Protein AF-A0A319DXG1-F1 (afdb_monomer_lite)

Organism: Aspergillus sclerotiicarbonarius (strain CBS 121057 / IBT 28362) (NCBI:txid1448318)

Foldseek 3Di:
DLVVLLVVLVPADQFGKDKDQDDLADPPDPPDPDGQFFQCLDQVNLQVLLSNCVQFVAKWKFWQDDDPPDPTSGTGMMMMGTRDPPDHDDDDDDDPVQCVPPPVCVVRVDGDGIDDSVSSVDAPDVRDSHDDPVNSVVCVVVNVVRVVVVVVVVVVVDDPVVVPPCVVVVVVVVVVVVVVD

Sequence (181 aa):
TFEFLENLGSLLKDDGVIAILPSTLPPHHQLTHQNYAGDISLYPAALTVRTIQHVFPTCRIFREASDSDLTTDFTNMVIFCKKSAATPLTFRAPVTSDFMGSKFRQTYLVPKQEIDITRFEAIEKGGRRFLLSKETHLLHKYQDRAALEHWNIMRHVLPDLIRTAPICLFICLKHYDSRAR

pLDDT: mean 74.35, std 18.24, range [30.25, 92.75]

InterPro domains:
  IPR029063 S-adenosyl-L-methionine-dependent methyltransferase superfamily [G3DSA:3.40.50.150] (1-108)

Secondary structure (DSSP, 8-state):
-HHHHHHHHHHS-TT-EEEE----S-TT-TT------EETTSHHHHHHHHHHHHH-SEEEEEES---TT-SS-EE-EEEEEES-SSS---PPPP-TTTTTT-HHHHHHSS--EEEPGGGG----TT--SS--GGGGGGGHHHHHHHHHHHHHHHHHHS-HHHHTSHHHHHHHHHHHHTT--

Radius of gyration: 18.76 Å; chains: 1; bounding box: 38×55×48 Å

Structure (mmCIF, N/CA/C/O backbone):
data_AF-A0A319DXG1-F1
#
_entry.id   AF-A0A319DXG1-F1
#
loop_
_atom_site.group_PDB
_atom_site.id
_atom_site.type_symbol
_atom_site.label_atom_id
_atom_site.label_alt_id
_atom_site.label_comp_id
_atom_site.label_asym_id
_atom_site.label_entity_id
_atom_site.label_seq_id
_atom_site.pdbx_PDB_ins_code
_atom_site.Cartn_x
_atom_site.Cartn_y
_atom_site.Cartn_z
_atom_site.occupancy
_atom_site.B_iso_or_equiv
_atom_site.auth_seq_id
_atom_site.auth_comp_id
_atom_site.auth_asym_id
_atom_site.auth_atom_id
_atom_site.pdbx_PDB_model_num
ATOM 1 N N . THR A 1 1 ? -10.814 2.788 2.447 1.00 86.12 1 THR A N 1
ATOM 2 C CA . THR A 1 1 ? -11.322 2.597 3.823 1.00 86.12 1 THR A CA 1
ATOM 3 C C . THR A 1 1 ? -11.671 1.134 4.003 1.00 86.12 1 THR A C 1
ATOM 5 O O . THR A 1 1 ? -11.646 0.405 3.014 1.00 86.12 1 THR A O 1
ATOM 8 N N . PHE A 1 2 ? -11.964 0.697 5.224 1.00 88.81 2 PHE A N 1
ATOM 9 C CA . PHE A 1 2 ? -12.361 -0.680 5.511 1.00 88.81 2 PHE A CA 1
ATOM 10 C C . PHE A 1 2 ? -13.581 -1.103 4.684 1.00 88.81 2 PHE A C 1
ATOM 12 O O . PHE A 1 2 ? -13.514 -2.099 3.978 1.00 88.81 2 PHE A O 1
ATOM 19 N N . GLU A 1 3 ? -14.631 -0.283 4.664 1.00 91.50 3 GLU A N 1
ATOM 20 C CA . GLU A 1 3 ? -15.892 -0.569 3.969 1.00 91.50 3 GLU A CA 1
ATOM 21 C C . GLU A 1 3 ? -15.684 -0.710 2.453 1.00 91.50 3 GLU A C 1
ATOM 23 O O . GLU A 1 3 ? -16.255 -1.580 1.801 1.00 91.50 3 GLU A O 1
ATOM 28 N N . PHE A 1 4 ? -14.814 0.126 1.877 1.00 90.31 4 PHE A N 1
ATOM 29 C CA . PHE A 1 4 ? -14.427 -0.000 0.472 1.00 90.31 4 PHE A CA 1
ATOM 30 C C . PHE A 1 4 ? -13.702 -1.324 0.199 1.00 90.31 4 PHE A C 1
ATOM 32 O O . PHE A 1 4 ? -13.991 -1.988 -0.792 1.00 90.31 4 PHE A O 1
ATOM 39 N N . LEU A 1 5 ? -12.755 -1.701 1.062 1.00 91.12 5 LEU A N 1
ATOM 40 C CA . LEU A 1 5 ? -11.962 -2.916 0.881 1.00 91.12 5 LEU A CA 1
ATOM 41 C C . LEU A 1 5 ? -12.810 -4.171 1.082 1.00 91.12 5 LEU A C 1
ATOM 43 O O . LEU A 1 5 ? -12.656 -5.118 0.320 1.00 91.12 5 LEU A O 1
ATOM 47 N N . GLU A 1 6 ? -13.732 -4.160 2.041 1.00 92.75 6 GLU A N 1
ATOM 48 C CA . GLU A 1 6 ? -14.701 -5.232 2.271 1.00 92.75 6 GLU A CA 1
ATOM 49 C C . GLU A 1 6 ? -15.601 -5.443 1.044 1.00 92.75 6 GLU A C 1
ATOM 51 O O . GLU A 1 6 ? -15.721 -6.564 0.545 1.00 92.75 6 GLU A O 1
ATOM 56 N N . ASN A 1 7 ? -16.139 -4.357 0.476 1.00 91.81 7 ASN A N 1
ATOM 57 C CA . ASN A 1 7 ? -16.903 -4.410 -0.772 1.00 91.81 7 ASN A CA 1
ATOM 58 C C . ASN A 1 7 ? -16.054 -4.891 -1.958 1.00 91.81 7 ASN A C 1
ATOM 60 O O . ASN A 1 7 ? -16.520 -5.668 -2.784 1.00 91.81 7 ASN A O 1
ATOM 64 N N . LEU A 1 8 ? -14.789 -4.476 -2.050 1.00 90.50 8 LEU A N 1
ATOM 65 C CA . LEU A 1 8 ? -13.878 -5.002 -3.066 1.00 90.50 8 LEU A CA 1
ATOM 66 C C . LEU A 1 8 ? -13.645 -6.511 -2.874 1.00 90.50 8 LEU A C 1
ATOM 68 O O . LEU A 1 8 ? -13.639 -7.267 -3.844 1.00 90.50 8 LEU A O 1
ATOM 72 N N . GLY A 1 9 ? -13.501 -6.959 -1.626 1.00 88.50 9 GLY A N 1
ATOM 73 C CA . GLY A 1 9 ? -13.357 -8.363 -1.247 1.00 88.50 9 GLY A CA 1
ATOM 74 C C . GLY A 1 9 ? -14.560 -9.225 -1.632 1.00 88.50 9 GLY A C 1
ATOM 75 O O . GLY A 1 9 ? -14.380 -10.372 -2.054 1.00 88.50 9 GLY A O 1
ATOM 76 N N . SER A 1 10 ? -15.779 -8.689 -1.537 1.00 90.94 10 SER A N 1
ATOM 77 C CA . SER A 1 10 ? -17.004 -9.414 -1.904 1.00 90.94 10 SER A CA 1
ATOM 78 C C . SER A 1 10 ? -17.151 -9.620 -3.416 1.00 90.94 10 SER A C 1
ATOM 80 O O . SER A 1 10 ? -17.715 -10.627 -3.838 1.00 90.94 10 SER A O 1
ATOM 82 N N . LEU A 1 11 ? -16.575 -8.731 -4.233 1.00 91.06 11 LEU A N 1
ATOM 83 C CA . LEU A 1 11 ? -16.585 -8.824 -5.700 1.00 91.06 11 LEU A CA 1
ATOM 84 C C . LEU A 1 11 ? -15.528 -9.783 -6.269 1.00 91.06 11 LEU A C 1
ATOM 86 O O . LEU A 1 11 ? -15.591 -10.165 -7.440 1.00 91.06 11 LEU A O 1
ATOM 90 N N . LEU A 1 12 ? -14.539 -10.168 -5.464 1.00 89.38 12 LEU A N 1
ATOM 91 C CA . LEU A 1 12 ? -13.460 -11.055 -5.886 1.00 89.38 12 LEU A CA 1
ATOM 92 C C . LEU A 1 12 ? -13.841 -12.524 -5.699 1.00 89.38 12 LEU A C 1
ATOM 94 O O . LEU A 1 12 ? -14.395 -12.924 -4.670 1.00 89.38 12 LEU A O 1
ATOM 98 N N . LYS A 1 13 ? -13.432 -13.348 -6.671 1.00 89.38 13 LYS A N 1
ATOM 99 C CA . LYS A 1 13 ? -13.389 -14.810 -6.522 1.00 89.38 13 LYS A CA 1
ATOM 100 C C . LYS A 1 13 ? -12.538 -15.185 -5.303 1.00 89.38 13 LYS A C 1
ATOM 102 O O . LYS A 1 13 ? -11.676 -14.408 -4.898 1.00 89.38 13 LYS A O 1
ATOM 107 N N . ASP A 1 14 ? -12.727 -16.382 -4.758 1.00 84.75 14 ASP A N 1
ATOM 108 C CA . ASP A 1 14 ? -12.044 -16.811 -3.526 1.00 84.75 14 ASP A CA 1
ATOM 109 C C . ASP A 1 14 ? -10.512 -16.777 -3.637 1.00 84.75 14 ASP A C 1
ATOM 111 O O . ASP A 1 14 ? -9.825 -16.370 -2.704 1.00 84.75 14 ASP A O 1
ATOM 115 N N . ASP A 1 15 ? -9.979 -17.085 -4.820 1.00 83.50 15 ASP A N 1
ATOM 116 C CA . ASP A 1 15 ? -8.551 -16.976 -5.148 1.00 83.50 15 ASP A CA 1
ATOM 117 C C . ASP A 1 15 ? -8.181 -15.679 -5.893 1.00 83.50 15 ASP A C 1
ATOM 119 O O . ASP A 1 15 ? -7.114 -15.571 -6.498 1.00 83.50 15 ASP A O 1
ATOM 123 N N . GLY A 1 16 ? -9.059 -14.676 -5.854 1.00 86.56 16 GLY A N 1
ATOM 124 C CA . GLY A 1 16 ? -8.836 -13.371 -6.460 1.00 86.56 16 GLY A CA 1
ATOM 125 C C . GLY A 1 16 ? -7.626 -12.655 -5.860 1.00 86.56 16 GLY A C 1
ATOM 126 O O . GLY A 1 16 ? -7.403 -12.674 -4.645 1.00 86.56 16 GLY A O 1
ATOM 127 N N . VAL A 1 17 ? -6.863 -12.004 -6.737 1.00 89.00 17 VAL A N 1
ATOM 128 C CA . VAL A 1 17 ? -5.696 -11.192 -6.387 1.00 89.00 17 VAL A CA 1
ATOM 129 C C . VAL A 1 17 ? -5.979 -9.746 -6.758 1.00 89.00 17 VAL A C 1
ATOM 131 O O . VAL A 1 17 ? -6.529 -9.467 -7.824 1.00 89.00 17 VAL A O 1
ATOM 134 N N . ILE A 1 18 ? -5.572 -8.832 -5.887 1.00 89.75 18 ILE A N 1
ATOM 135 C CA . ILE A 1 18 ? -5.596 -7.396 -6.138 1.00 89.75 18 ILE A CA 1
ATOM 136 C C . ILE A 1 18 ? -4.197 -6.811 -6.035 1.00 89.75 18 ILE A C 1
ATOM 138 O O . ILE A 1 18 ? -3.369 -7.272 -5.250 1.00 89.75 18 ILE A O 1
ATOM 142 N N . ALA A 1 19 ? -3.966 -5.763 -6.814 1.00 87.62 19 ALA A N 1
ATOM 143 C CA . ALA A 1 19 ? -2.822 -4.883 -6.674 1.00 87.62 19 ALA A CA 1
ATOM 144 C C . ALA A 1 19 ? -3.347 -3.504 -6.272 1.00 87.62 19 ALA A C 1
ATOM 146 O O . ALA A 1 19 ? -4.165 -2.919 -6.984 1.00 87.62 19 ALA A O 1
ATOM 147 N N . ILE A 1 20 ? -2.910 -3.005 -5.121 1.00 83.69 20 ILE A N 1
ATOM 148 C CA . ILE A 1 20 ? -3.299 -1.697 -4.600 1.00 83.69 20 ILE A CA 1
ATOM 149 C C . ILE A 1 20 ? -2.080 -0.777 -4.647 1.00 83.69 20 ILE A C 1
ATOM 151 O O . ILE A 1 20 ? -1.020 -1.099 -4.109 1.00 83.69 20 ILE A O 1
ATOM 155 N N . LEU A 1 21 ? -2.276 0.392 -5.255 1.00 73.56 21 LEU A N 1
ATOM 156 C CA . LEU A 1 21 ? -1.402 1.557 -5.148 1.00 73.56 21 LEU A CA 1
ATOM 157 C C . LEU A 1 21 ? -2.090 2.537 -4.185 1.00 73.56 21 LEU A C 1
ATOM 159 O O . LEU A 1 21 ? -3.018 3.237 -4.597 1.00 73.56 21 LEU A O 1
ATOM 163 N N . PRO A 1 22 ? -1.751 2.528 -2.884 1.00 59.62 22 PRO A N 1
ATOM 164 C CA . PRO A 1 22 ? -2.486 3.314 -1.901 1.00 59.62 22 PRO A CA 1
ATOM 165 C C . PRO A 1 22 ? -2.263 4.809 -2.143 1.00 59.62 22 PRO A C 1
ATOM 167 O O . PRO A 1 22 ? -1.152 5.292 -2.023 1.00 59.62 22 PRO A O 1
ATOM 170 N N . SER A 1 23 ? -3.301 5.580 -2.459 1.00 56.34 23 SER A N 1
ATOM 171 C CA . SER A 1 23 ? -3.180 7.042 -2.512 1.00 56.34 23 SER A CA 1
ATOM 172 C C . SER A 1 23 ? -3.636 7.644 -1.189 1.00 56.34 23 SER A C 1
ATOM 174 O O . SER A 1 23 ? -4.739 7.364 -0.720 1.00 56.34 23 SER A O 1
ATOM 176 N N . THR A 1 24 ? -2.794 8.478 -0.579 1.00 50.81 24 THR A N 1
ATOM 177 C CA . THR A 1 24 ? -3.181 9.310 0.567 1.00 50.81 24 THR A CA 1
ATOM 178 C C . THR A 1 24 ? -3.639 10.698 0.127 1.00 50.81 24 THR A C 1
ATOM 180 O O . THR A 1 24 ? -3.780 11.564 0.979 1.00 50.81 24 THR A O 1
ATOM 183 N N . LEU A 1 25 ? -3.866 10.960 -1.162 1.00 49.22 25 LEU A N 1
ATOM 184 C CA . LEU A 1 25 ? -4.317 12.279 -1.608 1.00 49.22 25 LEU A CA 1
ATOM 185 C C . LEU A 1 25 ? -5.829 12.465 -1.375 1.00 49.22 25 LEU A C 1
ATOM 187 O O . LEU A 1 25 ? -6.595 11.502 -1.467 1.00 49.22 25 LEU A O 1
ATOM 191 N N . PRO A 1 26 ? -6.277 13.687 -1.036 1.00 47.09 26 PRO A N 1
ATOM 192 C CA . PRO A 1 26 ? -7.684 13.964 -0.790 1.00 47.09 26 PRO A CA 1
ATOM 193 C C . PRO A 1 26 ? -8.535 13.784 -2.062 1.00 47.09 26 PRO A C 1
ATOM 195 O O . PRO A 1 26 ? -8.084 14.106 -3.163 1.00 47.09 26 PRO A O 1
ATOM 198 N N . PRO A 1 27 ? -9.805 13.357 -1.926 1.00 46.34 27 PRO A N 1
ATOM 199 C CA . PRO A 1 27 ? -10.699 13.097 -3.059 1.00 46.34 27 PRO A CA 1
ATOM 200 C C . PRO A 1 27 ? -11.114 14.357 -3.843 1.00 46.34 27 PRO A C 1
ATOM 202 O O . PRO A 1 27 ? -11.701 14.241 -4.913 1.00 46.34 27 PRO A O 1
ATOM 205 N N . HIS A 1 28 ? -10.813 15.563 -3.350 1.00 45.97 28 HIS A N 1
ATOM 206 C CA . HIS A 1 28 ? -11.276 16.821 -3.950 1.00 45.97 28 HIS A CA 1
ATOM 207 C C . HIS A 1 28 ? -10.420 17.363 -5.106 1.00 45.97 28 HIS A C 1
ATOM 209 O O . HIS A 1 28 ? -10.749 18.415 -5.652 1.00 45.97 28 HIS A O 1
ATOM 215 N N . HIS A 1 29 ? -9.355 16.669 -5.512 1.00 43.56 29 HIS A N 1
ATOM 216 C CA . HIS A 1 29 ? -8.529 17.098 -6.642 1.00 43.56 29 HIS A CA 1
ATOM 217 C C . HIS A 1 29 ? -8.228 15.924 -7.577 1.00 43.56 29 HIS A C 1
ATOM 219 O O . HIS A 1 29 ? -7.143 15.349 -7.596 1.00 43.56 29 HIS A O 1
ATOM 225 N N . GLN A 1 30 ? -9.232 15.559 -8.368 1.00 37.66 30 GLN A N 1
ATOM 226 C CA . GLN A 1 30 ? -9.187 14.476 -9.345 1.00 37.66 30 GLN A CA 1
ATOM 227 C C . GLN A 1 30 ? -8.386 14.849 -10.605 1.00 37.66 30 GLN A C 1
ATOM 229 O O . GLN A 1 30 ? -8.899 14.743 -11.711 1.00 37.66 30 GLN A O 1
ATOM 234 N N . LEU A 1 31 ? -7.145 15.323 -10.456 1.00 32.28 31 LEU A N 1
ATOM 235 C CA . LEU A 1 31 ? -6.253 15.610 -11.592 1.00 32.28 31 LEU A CA 1
ATOM 236 C C . LEU A 1 31 ? -4.769 15.293 -11.349 1.00 32.28 31 LEU A C 1
ATOM 238 O O . LEU A 1 31 ? -3.958 15.479 -12.252 1.00 32.28 31 LEU A O 1
ATOM 242 N N . THR A 1 32 ? -4.391 14.735 -10.198 1.00 31.61 32 THR A N 1
ATOM 243 C CA . THR A 1 32 ? -3.043 14.182 -10.008 1.00 31.61 32 THR A CA 1
ATOM 244 C C . THR A 1 32 ? -3.127 12.684 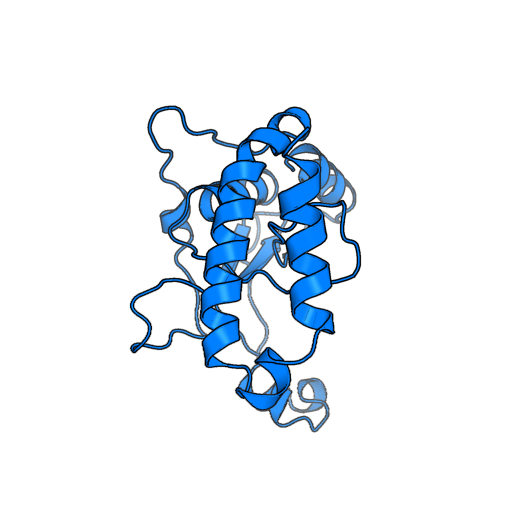-9.739 1.00 31.61 32 THR A C 1
ATOM 246 O O . THR A 1 32 ? -3.270 12.224 -8.610 1.00 31.61 32 THR A O 1
ATOM 249 N N . HIS A 1 33 ? -3.025 11.893 -10.810 1.00 30.25 33 HIS A N 1
ATOM 250 C CA . HIS A 1 33 ? -2.684 10.474 -10.722 1.00 30.25 33 HIS A CA 1
ATOM 251 C C . HIS A 1 33 ? -1.226 10.351 -10.269 1.00 30.25 33 HIS A C 1
ATOM 253 O O . HIS A 1 33 ? -0.332 10.102 -11.072 1.00 30.25 33 HIS A O 1
ATOM 259 N N . GLN A 1 34 ? -0.969 10.602 -8.992 1.00 34.06 34 GLN A N 1
ATOM 260 C CA . GLN A 1 34 ? 0.319 10.298 -8.391 1.00 34.06 34 GLN A CA 1
ATOM 261 C C . GLN A 1 34 ? 0.186 8.968 -7.657 1.00 34.06 34 GLN A C 1
ATOM 263 O O . GLN A 1 34 ? -0.726 8.771 -6.846 1.00 34.06 34 GLN A O 1
ATOM 268 N N . ASN A 1 35 ? 1.085 8.045 -8.007 1.00 48.00 35 ASN A N 1
ATOM 269 C CA . ASN A 1 35 ? 1.341 6.827 -7.247 1.00 48.00 35 ASN A CA 1
ATOM 270 C C . ASN A 1 35 ? 1.632 7.200 -5.783 1.00 48.00 35 ASN A C 1
ATOM 272 O O . ASN A 1 35 ? 1.950 8.353 -5.492 1.00 48.00 35 ASN A O 1
ATOM 276 N N . TYR A 1 36 ? 1.483 6.247 -4.859 1.00 53.84 36 TYR A N 1
ATOM 277 C CA . TYR A 1 36 ? 1.808 6.455 -3.446 1.00 53.84 36 TYR A CA 1
ATOM 278 C C . TYR A 1 36 ? 3.199 7.083 -3.293 1.00 53.84 36 TYR A C 1
ATOM 280 O O . TYR A 1 36 ? 4.175 6.367 -3.346 1.00 53.84 36 TYR A O 1
ATOM 288 N N . ALA A 1 37 ? 3.325 8.382 -3.067 1.00 55.66 37 ALA A N 1
ATOM 289 C CA . ALA A 1 37 ? 4.609 9.004 -2.776 1.00 55.66 37 ALA A CA 1
ATOM 290 C C . ALA A 1 37 ? 4.561 9.427 -1.310 1.00 55.66 37 ALA A C 1
ATOM 292 O O . ALA A 1 37 ? 4.003 10.474 -0.977 1.00 55.66 37 ALA A O 1
ATOM 293 N N . GLY A 1 38 ? 5.042 8.560 -0.420 1.00 68.69 38 GLY A N 1
ATOM 294 C CA . GLY A 1 38 ? 4.890 8.765 1.013 1.00 68.69 38 GLY A CA 1
ATOM 295 C C . GLY A 1 38 ? 5.978 8.093 1.829 1.00 68.69 38 GLY A C 1
ATOM 296 O O . GLY A 1 38 ? 6.575 7.102 1.417 1.00 68.69 38 GLY A O 1
ATOM 297 N N . ASP A 1 39 ? 6.217 8.656 3.008 1.00 74.31 39 ASP A N 1
ATOM 298 C CA . ASP A 1 39 ? 7.091 8.063 4.008 1.00 74.31 39 ASP A CA 1
ATOM 299 C C . ASP A 1 39 ? 6.380 6.873 4.672 1.00 74.31 39 ASP A C 1
ATOM 301 O O . ASP A 1 39 ? 5.357 7.033 5.354 1.00 74.31 39 ASP A O 1
ATOM 305 N N . ILE A 1 40 ? 6.922 5.671 4.455 1.00 80.50 40 ILE A N 1
ATOM 306 C CA . ILE A 1 40 ? 6.350 4.417 4.964 1.00 80.50 40 ILE A CA 1
ATOM 307 C C . ILE A 1 40 ? 6.512 4.254 6.481 1.00 80.50 40 ILE A C 1
ATOM 309 O O . ILE A 1 40 ? 5.903 3.359 7.066 1.00 80.50 40 ILE A O 1
ATOM 313 N N . SER A 1 41 ? 7.322 5.089 7.140 1.00 79.94 41 SER A N 1
ATOM 314 C CA . SER A 1 41 ? 7.448 5.107 8.6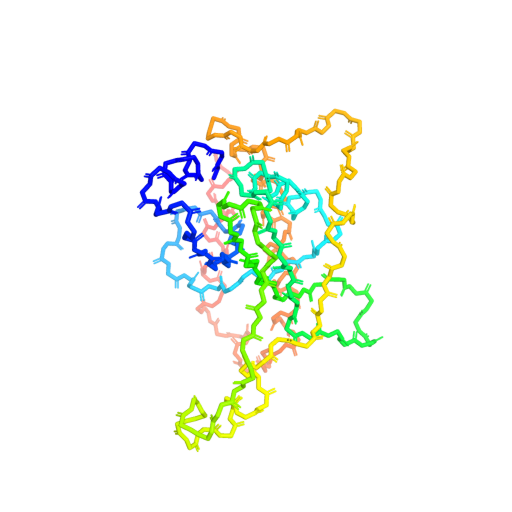02 1.00 79.94 41 SER A CA 1
ATOM 315 C C . SER A 1 41 ? 6.264 5.788 9.295 1.00 79.94 41 SER A C 1
ATOM 317 O O . SER A 1 41 ? 6.054 5.599 10.492 1.00 79.94 41 SER A O 1
ATOM 319 N N . LEU A 1 42 ? 5.461 6.562 8.557 1.00 80.38 42 LEU A N 1
ATOM 320 C CA . LEU A 1 42 ? 4.385 7.349 9.142 1.00 80.38 42 LEU A CA 1
ATOM 321 C C . LEU A 1 42 ? 3.121 6.523 9.406 1.00 80.38 42 LEU A C 1
ATOM 323 O O . LEU A 1 42 ? 2.726 5.638 8.642 1.00 80.38 42 LEU A O 1
ATOM 327 N N . TYR A 1 43 ? 2.399 6.926 10.452 1.00 83.44 43 TYR A N 1
ATOM 328 C CA . TYR A 1 43 ? 1.128 6.338 10.874 1.00 83.44 43 TYR A CA 1
ATOM 329 C C . TYR A 1 43 ? 0.103 6.072 9.741 1.00 83.44 43 TYR A C 1
ATOM 331 O O . TYR A 1 43 ? -0.485 4.987 9.738 1.00 83.44 43 TYR A O 1
ATOM 339 N N . PRO A 1 44 ? -0.131 6.971 8.756 1.00 82.75 44 PRO A N 1
ATOM 340 C CA . PRO A 1 44 ? -1.091 6.714 7.677 1.00 82.75 44 PRO A CA 1
ATOM 341 C C . PRO A 1 44 ? -0.714 5.540 6.770 1.00 82.75 44 PRO A C 1
ATOM 343 O O . PRO A 1 44 ? -1.606 4.837 6.288 1.00 82.75 44 PRO A O 1
ATOM 346 N N . ALA A 1 45 ? 0.585 5.316 6.544 1.00 83.38 45 ALA A N 1
ATOM 347 C CA . ALA A 1 45 ? 1.070 4.194 5.748 1.00 83.38 45 ALA A CA 1
ATOM 348 C C . ALA A 1 45 ? 0.715 2.879 6.449 1.00 83.38 45 ALA A C 1
ATOM 350 O O . ALA A 1 45 ? 0.021 2.031 5.884 1.00 83.38 45 ALA A O 1
ATOM 351 N N . ALA A 1 46 ? 1.074 2.780 7.731 1.00 87.88 46 ALA A N 1
ATOM 352 C CA . ALA A 1 46 ? 0.779 1.619 8.558 1.00 87.88 46 ALA A CA 1
ATOM 353 C C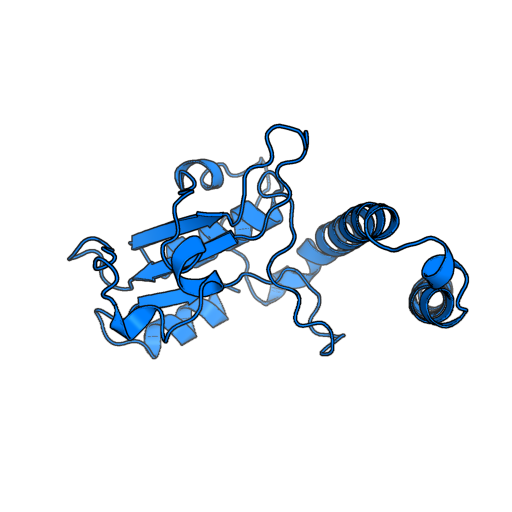 . ALA A 1 46 ? -0.730 1.382 8.722 1.00 87.88 46 ALA A C 1
ATOM 355 O O . ALA A 1 46 ? -1.200 0.255 8.586 1.00 87.88 46 ALA A O 1
ATOM 356 N N . LEU A 1 47 ? -1.522 2.439 8.930 1.00 88.81 47 LEU A N 1
ATOM 357 C CA . LEU A 1 47 ? -2.980 2.333 9.013 1.00 88.81 47 LEU A CA 1
ATOM 358 C C . LEU A 1 47 ? -3.590 1.780 7.717 1.00 88.81 47 LEU A C 1
ATOM 360 O O . LEU A 1 47 ? -4.499 0.947 7.767 1.00 88.81 47 LEU A O 1
ATOM 364 N N . THR A 1 48 ? -3.089 2.221 6.563 1.00 87.50 48 THR A N 1
ATOM 365 C CA . THR A 1 48 ? -3.562 1.754 5.254 1.00 87.50 48 THR A CA 1
ATOM 366 C C . THR A 1 48 ? -3.239 0.277 5.054 1.00 87.50 48 THR A C 1
ATOM 368 O O . THR A 1 48 ? -4.144 -0.500 4.750 1.00 87.50 48 THR A O 1
ATOM 371 N N . VAL A 1 49 ? -1.989 -0.127 5.306 1.00 89.69 49 VAL A N 1
ATOM 372 C CA . VAL A 1 49 ? -1.552 -1.528 5.198 1.00 89.69 49 VAL A CA 1
ATOM 373 C C . VAL A 1 49 ? -2.372 -2.433 6.118 1.00 89.69 49 VAL A C 1
ATOM 375 O O . VAL A 1 49 ? -2.941 -3.415 5.645 1.00 89.69 49 VAL A O 1
ATOM 378 N N . ARG A 1 50 ? -2.542 -2.064 7.394 1.00 91.12 50 ARG A N 1
ATOM 379 C CA . ARG A 1 50 ? -3.346 -2.844 8.352 1.00 91.12 50 ARG A CA 1
ATOM 380 C C . ARG A 1 50 ? -4.801 -2.994 7.926 1.00 91.12 50 ARG A C 1
ATOM 382 O O . ARG A 1 50 ? -5.394 -4.054 8.111 1.00 91.12 50 ARG A O 1
ATOM 389 N N . THR A 1 51 ? -5.388 -1.941 7.358 1.00 90.88 51 THR A N 1
ATOM 390 C CA . THR A 1 51 ? -6.773 -1.990 6.868 1.00 90.88 51 THR A CA 1
ATOM 391 C C . THR A 1 51 ? -6.904 -2.963 5.695 1.00 90.88 51 THR A C 1
ATOM 393 O O . THR A 1 51 ? -7.874 -3.713 5.636 1.00 90.88 51 THR A O 1
ATOM 396 N N . ILE A 1 52 ? -5.918 -2.996 4.793 1.00 91.25 52 ILE A N 1
ATOM 397 C CA . ILE A 1 52 ? -5.879 -3.942 3.669 1.00 91.25 52 ILE A CA 1
ATOM 398 C C . ILE A 1 52 ? -5.698 -5.376 4.172 1.00 91.25 52 ILE A C 1
ATOM 400 O O . ILE A 1 52 ? -6.489 -6.243 3.804 1.00 91.25 52 ILE A O 1
ATOM 404 N N . GLN A 1 53 ? -4.716 -5.615 5.046 1.00 91.25 53 GLN A N 1
ATOM 405 C CA . GLN A 1 53 ? -4.442 -6.942 5.610 1.00 91.25 53 GLN A CA 1
ATOM 406 C C . GLN A 1 53 ? -5.634 -7.531 6.365 1.00 91.25 53 GLN A C 1
ATOM 408 O O . GLN A 1 53 ? -5.780 -8.746 6.456 1.00 91.25 53 GLN A O 1
ATOM 413 N N . HIS A 1 54 ? -6.490 -6.677 6.927 1.00 91.62 54 HIS A N 1
ATOM 414 C CA . HIS A 1 54 ? -7.671 -7.147 7.634 1.00 91.62 54 HIS A CA 1
ATOM 415 C C . HIS A 1 54 ? -8.671 -7.845 6.713 1.00 91.62 54 HIS A C 1
ATOM 417 O O . HIS A 1 54 ? -9.286 -8.826 7.119 1.00 91.62 54 HIS A O 1
ATOM 423 N N . VAL A 1 55 ? -8.825 -7.334 5.491 1.00 91.25 55 VAL A N 1
ATOM 424 C CA . VAL A 1 55 ? -9.745 -7.892 4.495 1.00 91.25 55 VAL A CA 1
ATOM 425 C C . VAL A 1 55 ? -9.061 -8.974 3.659 1.00 91.25 55 VAL A C 1
ATOM 427 O O . VAL A 1 55 ? -9.695 -9.955 3.276 1.00 91.25 55 VAL A O 1
ATOM 430 N N . PHE A 1 56 ? -7.764 -8.817 3.393 1.00 92.00 56 PHE A N 1
ATOM 431 C CA . PHE A 1 56 ? -6.979 -9.741 2.585 1.00 92.00 56 PHE A CA 1
ATOM 432 C C . PHE A 1 56 ? -5.834 -10.339 3.415 1.00 92.00 56 PHE A C 1
ATOM 434 O O . PHE A 1 56 ? -4.846 -9.651 3.669 1.00 92.00 56 PHE A O 1
ATOM 441 N N . PR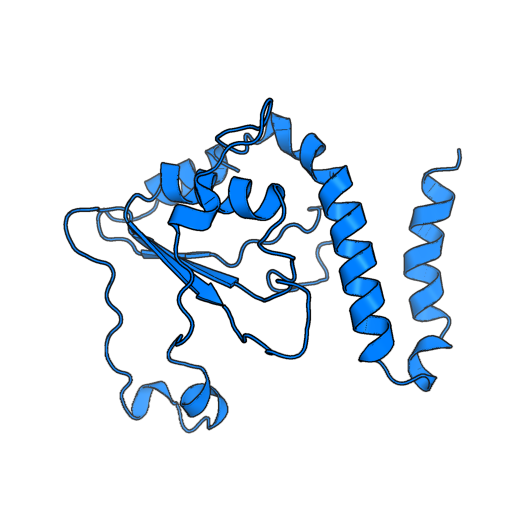O A 1 57 ? -5.927 -11.614 3.828 1.00 89.62 57 PRO A N 1
ATOM 442 C CA . PRO A 1 57 ? -5.003 -12.200 4.799 1.00 89.62 57 PRO A CA 1
ATOM 443 C C . PRO A 1 57 ? -3.595 -12.447 4.244 1.00 89.62 57 PRO A C 1
ATOM 445 O O . PRO A 1 57 ? -2.640 -12.545 5.009 1.00 89.62 57 PRO A O 1
ATOM 448 N N . THR A 1 58 ? -3.440 -12.574 2.924 1.00 91.62 58 THR A N 1
ATOM 449 C CA . THR A 1 58 ? -2.152 -12.892 2.297 1.00 91.62 58 THR A CA 1
ATOM 450 C C . THR A 1 58 ? -1.712 -11.737 1.417 1.00 91.62 58 THR A C 1
ATOM 452 O O . THR A 1 58 ? -2.213 -11.579 0.307 1.00 91.62 58 THR A O 1
ATOM 455 N N . CYS A 1 59 ? -0.761 -10.939 1.900 1.00 91.81 59 CYS A N 1
ATOM 456 C CA . CYS A 1 59 ? -0.260 -9.758 1.204 1.00 91.81 59 CYS A CA 1
ATOM 457 C C . CYS A 1 59 ? 1.266 -9.756 1.100 1.00 91.81 59 CYS A C 1
ATOM 459 O O . CYS A 1 59 ? 1.956 -10.237 1.996 1.00 91.81 59 CYS A O 1
ATOM 461 N N . ARG A 1 60 ? 1.782 -9.173 0.018 1.00 91.88 60 ARG A N 1
ATOM 462 C CA . ARG A 1 60 ? 3.203 -8.895 -0.213 1.00 91.88 60 ARG A CA 1
ATOM 463 C C . ARG A 1 60 ? 3.354 -7.457 -0.683 1.00 91.88 60 ARG A C 1
ATOM 465 O O . ARG A 1 60 ? 2.606 -7.009 -1.554 1.00 91.88 60 ARG A O 1
ATOM 472 N N . ILE A 1 61 ? 4.294 -6.734 -0.087 1.00 89.88 61 ILE A N 1
ATOM 473 C CA . ILE A 1 61 ? 4.473 -5.296 -0.300 1.00 89.88 61 ILE A CA 1
ATOM 474 C C . ILE A 1 61 ? 5.835 -5.070 -0.924 1.00 89.88 61 ILE A C 1
ATOM 476 O O . ILE A 1 61 ? 6.834 -5.574 -0.422 1.00 89.88 61 ILE A O 1
ATOM 480 N N . PHE A 1 62 ? 5.880 -4.288 -1.994 1.00 88.06 62 PHE A N 1
ATOM 481 C CA . PHE A 1 62 ? 7.122 -3.967 -2.678 1.00 88.06 62 PHE A CA 1
ATOM 482 C C . PHE A 1 62 ? 7.288 -2.467 -2.814 1.00 88.06 62 PHE A C 1
ATOM 484 O O . PHE A 1 62 ? 6.309 -1.761 -3.052 1.00 88.06 62 PHE A O 1
ATOM 491 N N . ARG A 1 63 ? 8.530 -2.000 -2.704 1.00 84.19 63 ARG A N 1
ATOM 492 C CA . ARG A 1 63 ? 8.910 -0.616 -2.995 1.00 84.19 63 ARG A CA 1
ATOM 493 C C . ARG A 1 63 ? 9.652 -0.493 -4.322 1.00 84.19 63 ARG A C 1
ATOM 495 O O . ARG A 1 63 ? 10.264 -1.454 -4.785 1.00 84.19 63 ARG A O 1
ATOM 502 N N . GLU A 1 64 ? 9.565 0.683 -4.934 1.00 74.06 64 GLU A N 1
ATOM 503 C CA . GLU A 1 64 ? 10.159 0.972 -6.245 1.00 74.06 64 GLU A CA 1
ATOM 504 C C . GLU A 1 64 ? 11.693 1.026 -6.195 1.00 74.06 64 GLU A C 1
ATOM 506 O O . GLU A 1 64 ? 12.360 0.374 -7.000 1.00 74.06 64 GLU A O 1
ATOM 511 N N . ALA A 1 65 ? 12.251 1.758 -5.229 1.00 66.12 65 ALA A N 1
ATOM 512 C CA . ALA A 1 65 ? 13.686 1.859 -4.999 1.00 66.12 65 ALA A CA 1
ATOM 513 C C . ALA A 1 65 ? 13.988 2.170 -3.527 1.00 66.12 65 ALA A C 1
ATOM 515 O O . ALA A 1 65 ? 13.166 2.742 -2.803 1.00 66.12 65 ALA A O 1
ATOM 516 N N . SER A 1 66 ? 15.194 1.798 -3.110 1.00 55.75 66 SER A N 1
ATOM 517 C CA . SER A 1 66 ? 15.792 2.166 -1.835 1.00 55.75 66 SER A CA 1
ATOM 518 C C . SER A 1 66 ? 17.079 2.894 -2.149 1.00 55.75 66 SER A C 1
ATOM 520 O O . SER A 1 66 ? 18.132 2.262 -2.253 1.00 55.75 66 SER A O 1
ATOM 522 N N . ASP A 1 67 ? 16.990 4.194 -2.388 1.00 49.81 67 ASP A N 1
ATOM 523 C CA . ASP A 1 67 ? 18.205 4.987 -2.461 1.00 49.81 67 ASP A CA 1
ATOM 524 C C . ASP A 1 67 ? 18.818 4.987 -1.062 1.00 49.81 67 ASP A C 1
ATOM 526 O O . ASP A 1 67 ? 18.220 5.471 -0.105 1.00 49.81 67 ASP A O 1
ATOM 530 N N . SER A 1 68 ? 20.007 4.394 -0.943 1.00 48.19 68 SER A N 1
ATOM 531 C CA . SER A 1 68 ? 20.829 4.410 0.274 1.00 48.19 68 SER A CA 1
ATOM 532 C C . SER A 1 68 ? 21.176 5.825 0.743 1.00 48.19 68 SER A C 1
ATOM 534 O O . SER A 1 68 ? 21.626 6.001 1.872 1.00 48.19 68 SER A O 1
ATOM 536 N N . ASP A 1 69 ? 20.966 6.812 -0.127 1.00 43.66 69 ASP A N 1
ATOM 537 C CA . ASP A 1 69 ? 21.434 8.185 0.024 1.00 43.66 69 ASP A CA 1
ATOM 538 C C . ASP A 1 69 ? 20.326 9.137 0.500 1.00 43.66 69 ASP A C 1
ATOM 540 O O . ASP A 1 69 ? 20.608 10.263 0.913 1.00 43.66 69 ASP A O 1
ATOM 544 N N . LEU A 1 70 ? 19.064 8.690 0.495 1.00 49.00 70 LEU A N 1
ATOM 545 C CA . LEU A 1 70 ? 17.953 9.432 1.078 1.00 49.00 70 LEU A CA 1
ATOM 546 C C . LEU A 1 70 ? 17.703 8.891 2.485 1.00 49.00 70 LEU A C 1
ATOM 548 O O . LEU A 1 70 ? 17.276 7.759 2.682 1.00 49.00 70 LEU A O 1
ATOM 552 N N . THR A 1 71 ? 17.945 9.727 3.491 1.00 50.19 71 THR A N 1
ATOM 553 C CA . THR A 1 71 ? 17.663 9.435 4.908 1.00 50.19 71 THR A CA 1
ATOM 554 C C . THR A 1 71 ? 16.170 9.269 5.214 1.00 50.19 71 THR A C 1
ATOM 556 O O . THR A 1 71 ? 15.796 9.058 6.368 1.00 50.19 71 THR A O 1
ATOM 559 N N . THR A 1 72 ? 15.308 9.388 4.203 1.00 58.25 72 THR A N 1
ATOM 560 C CA . THR A 1 72 ? 13.857 9.336 4.314 1.00 58.25 72 THR A CA 1
ATOM 561 C C . THR A 1 72 ? 13.324 8.071 3.649 1.00 58.25 72 THR A C 1
ATOM 563 O O . THR A 1 72 ? 13.644 7.753 2.508 1.00 58.25 72 THR A O 1
ATOM 566 N N . ASP A 1 73 ? 12.441 7.359 4.349 1.00 70.38 73 ASP A N 1
ATOM 567 C CA . ASP A 1 73 ? 11.729 6.168 3.861 1.00 70.38 73 ASP A CA 1
ATOM 568 C C . ASP A 1 73 ? 10.597 6.549 2.870 1.00 70.38 73 ASP A C 1
ATOM 570 O O . ASP A 1 73 ? 9.522 5.945 2.827 1.00 70.38 73 ASP A O 1
ATOM 574 N N . PHE A 1 74 ? 10.821 7.599 2.076 1.00 70.25 74 PHE A N 1
ATOM 575 C CA . PHE A 1 74 ? 9.877 8.132 1.106 1.00 70.25 74 PHE A CA 1
ATOM 576 C C . PHE A 1 74 ? 9.984 7.343 -0.199 1.00 70.25 74 PHE A C 1
ATOM 578 O O . PHE A 1 74 ? 10.961 7.471 -0.934 1.00 70.25 74 PHE A O 1
ATOM 585 N N . THR A 1 75 ? 8.994 6.504 -0.500 1.00 74.88 75 THR A N 1
ATOM 586 C CA . THR A 1 75 ? 9.059 5.615 -1.669 1.00 74.88 75 THR A CA 1
ATOM 587 C C . THR A 1 75 ? 7.679 5.297 -2.221 1.00 74.88 75 THR A C 1
ATOM 589 O O . THR A 1 75 ? 6.682 5.348 -1.497 1.00 74.88 75 THR A O 1
ATOM 592 N N . ASN A 1 76 ? 7.624 4.924 -3.502 1.00 76.94 76 ASN A N 1
ATOM 593 C CA . ASN A 1 76 ? 6.434 4.306 -4.066 1.00 76.94 76 ASN A CA 1
ATOM 594 C C . ASN A 1 76 ? 6.322 2.857 -3.615 1.00 76.94 76 ASN A C 1
ATOM 596 O O . ASN A 1 76 ? 7.278 2.093 -3.738 1.00 76.94 76 ASN A O 1
ATOM 600 N N . MET A 1 77 ? 5.141 2.476 -3.119 1.00 81.69 77 MET A N 1
ATOM 601 C CA . MET A 1 77 ? 4.846 1.105 -2.715 1.00 81.69 77 MET A CA 1
ATOM 602 C C . MET A 1 77 ? 3.653 0.537 -3.473 1.00 81.69 77 MET A C 1
ATOM 604 O O . MET A 1 77 ? 2.658 1.221 -3.723 1.00 81.69 77 MET A O 1
ATOM 608 N N . VAL A 1 78 ? 3.749 -0.748 -3.790 1.00 86.31 78 VAL A N 1
ATOM 609 C CA . VAL A 1 78 ? 2.670 -1.556 -4.350 1.00 86.31 78 VAL A CA 1
ATOM 610 C C . VAL A 1 78 ? 2.382 -2.717 -3.410 1.00 86.31 78 VAL A C 1
ATOM 612 O O . VAL A 1 78 ? 3.292 -3.388 -2.922 1.00 86.31 78 VAL A O 1
ATOM 615 N N . ILE A 1 79 ? 1.101 -2.945 -3.142 1.00 88.56 79 ILE A N 1
ATOM 616 C CA . ILE A 1 79 ? 0.634 -3.996 -2.244 1.00 88.56 79 ILE A CA 1
ATOM 617 C C . ILE A 1 79 ? -0.133 -5.008 -3.086 1.00 88.56 79 ILE A C 1
ATOM 619 O O . ILE A 1 79 ? -1.191 -4.692 -3.632 1.00 88.56 79 ILE A O 1
ATOM 623 N N . PHE A 1 80 ? 0.384 -6.227 -3.183 1.00 92.00 80 PHE A N 1
ATOM 624 C CA . PHE A 1 80 ? -0.331 -7.341 -3.790 1.00 92.00 80 PHE A CA 1
ATOM 625 C C . PHE A 1 80 ? -0.973 -8.168 -2.694 1.00 92.00 80 PHE A C 1
ATOM 627 O O . PHE A 1 80 ? -0.285 -8.602 -1.776 1.00 92.00 80 PHE A O 1
ATOM 634 N N . CYS A 1 81 ? -2.273 -8.405 -2.797 1.00 92.44 81 CYS A N 1
ATOM 635 C CA . CYS A 1 81 ? -3.010 -9.164 -1.802 1.00 92.44 81 CYS A CA 1
ATOM 636 C C . CYS A 1 81 ? -3.905 -10.211 -2.444 1.00 92.44 81 CYS A C 1
ATOM 638 O O . CYS A 1 81 ? -4.438 -10.019 -3.537 1.00 92.44 81 CYS A O 1
ATOM 640 N N . LYS A 1 82 ? -4.092 -11.308 -1.723 1.00 91.75 82 LYS A N 1
ATOM 641 C CA . LYS A 1 82 ? -4.947 -12.424 -2.087 1.00 91.75 82 LYS A CA 1
ATOM 642 C C . LYS A 1 82 ? -6.009 -12.630 -1.010 1.00 91.75 82 LYS A C 1
ATOM 644 O O . LYS A 1 82 ? -5.728 -12.502 0.181 1.00 91.75 82 LYS A O 1
ATOM 649 N N . LYS A 1 83 ? -7.234 -12.935 -1.448 1.00 88.81 83 LYS A N 1
ATOM 650 C CA . LYS A 1 83 ? -8.394 -13.157 -0.568 1.00 88.81 83 LYS A CA 1
ATOM 651 C C . LYS A 1 83 ? -8.289 -14.461 0.228 1.00 88.81 83 LYS A C 1
ATOM 653 O O . LYS A 1 83 ? -8.599 -14.484 1.413 1.00 88.81 83 LYS A O 1
ATOM 658 N N . SER A 1 84 ? -7.828 -15.531 -0.408 1.00 86.44 84 SER A N 1
ATOM 659 C CA . SER A 1 84 ? -7.623 -16.828 0.235 1.00 86.44 84 SER A CA 1
ATOM 660 C C . SER A 1 84 ? -6.226 -16.953 0.843 1.00 86.44 84 SER A C 1
ATOM 662 O O . SER A 1 84 ? -5.230 -16.628 0.197 1.00 86.44 84 SER A O 1
ATOM 664 N N . ALA A 1 85 ? -6.169 -17.503 2.058 1.00 83.69 85 ALA A N 1
ATOM 665 C CA . ALA A 1 85 ? -4.934 -17.914 2.728 1.00 83.69 85 ALA A CA 1
ATOM 666 C C . ALA A 1 85 ? -4.519 -19.362 2.399 1.00 83.69 85 ALA A C 1
ATOM 668 O O . ALA A 1 85 ? -3.502 -19.839 2.896 1.00 83.69 85 ALA A O 1
ATOM 669 N N . ALA A 1 86 ? -5.300 -20.080 1.580 1.00 83.94 86 ALA A N 1
ATOM 670 C CA . ALA A 1 86 ? -5.064 -21.497 1.297 1.00 83.94 86 ALA A CA 1
ATOM 671 C C . ALA A 1 86 ? -3.783 -21.742 0.486 1.00 83.94 86 ALA A C 1
ATOM 673 O O . ALA A 1 86 ? -3.206 -22.824 0.551 1.00 83.94 86 ALA A O 1
ATOM 674 N N . THR A 1 87 ? -3.338 -20.752 -0.292 1.00 84.62 87 THR A N 1
ATOM 675 C CA . THR A 1 87 ? -2.107 -20.843 -1.082 1.00 84.62 87 THR A CA 1
ATOM 676 C C . THR A 1 87 ? -1.304 -19.547 -1.000 1.00 84.62 87 THR A C 1
ATOM 678 O O . THR A 1 87 ? -1.887 -18.459 -0.966 1.00 84.62 87 THR A O 1
ATOM 681 N N . PRO A 1 88 ? 0.037 -19.642 -0.989 1.00 86.38 88 PRO A N 1
ATOM 682 C CA . PRO A 1 88 ? 0.898 -18.474 -0.898 1.00 86.38 88 PRO A CA 1
ATOM 683 C C . PRO A 1 88 ? 0.817 -17.619 -2.167 1.00 86.38 88 PRO A C 1
ATOM 685 O O . PRO A 1 88 ? 0.647 -18.126 -3.278 1.00 86.38 88 PRO A O 1
ATOM 688 N N . LEU A 1 89 ? 0.995 -16.307 -2.006 1.00 87.81 89 LEU A N 1
ATOM 689 C CA . LEU A 1 89 ? 1.063 -15.369 -3.121 1.00 87.81 89 LEU A CA 1
ATOM 690 C C . LEU A 1 89 ? 2.433 -15.458 -3.816 1.00 87.81 89 LEU A C 1
ATOM 692 O O . LEU A 1 89 ? 3.445 -14.955 -3.317 1.00 87.81 89 LEU A O 1
ATOM 696 N N . THR A 1 90 ? 2.460 -16.089 -4.988 1.00 88.62 90 THR A N 1
ATOM 697 C CA . THR A 1 90 ? 3.669 -16.279 -5.797 1.00 88.62 90 THR A CA 1
ATOM 698 C C . THR A 1 90 ? 3.591 -15.503 -7.109 1.00 88.62 90 THR A C 1
ATOM 700 O O . THR A 1 90 ? 2.526 -15.338 -7.703 1.00 88.62 90 THR A O 1
ATOM 703 N N . PHE A 1 91 ? 4.744 -15.015 -7.567 1.00 88.75 91 PHE A N 1
ATOM 704 C CA . PHE A 1 91 ? 4.888 -14.398 -8.883 1.00 88.75 91 PHE A CA 1
ATOM 705 C C . PHE A 1 91 ? 5.547 -15.402 -9.816 1.00 88.75 91 PHE A C 1
ATOM 707 O O . PHE A 1 91 ? 6.550 -16.022 -9.459 1.00 88.75 91 PHE A O 1
ATOM 714 N N . ARG A 1 92 ? 4.996 -15.561 -11.021 1.00 90.44 92 ARG A N 1
ATOM 715 C CA . ARG A 1 92 ? 5.652 -16.363 -12.055 1.00 90.44 92 ARG A CA 1
ATOM 716 C C . ARG A 1 92 ? 6.891 -15.641 -12.577 1.00 90.44 92 ARG A C 1
ATOM 718 O O . ARG A 1 92 ? 6.909 -14.411 -12.646 1.00 90.44 92 ARG A O 1
ATOM 725 N N . ALA A 1 93 ? 7.889 -16.407 -13.009 1.00 89.62 93 ALA A N 1
ATOM 726 C CA . ALA A 1 93 ? 9.017 -15.839 -13.734 1.00 89.62 93 ALA A CA 1
ATOM 727 C C . ALA A 1 93 ? 8.522 -15.169 -15.035 1.00 89.62 93 ALA A C 1
ATOM 729 O O . ALA A 1 93 ? 7.651 -15.731 -15.719 1.00 89.62 93 ALA A O 1
ATOM 730 N N . PRO A 1 94 ? 9.032 -13.971 -15.374 1.00 89.44 94 PRO A N 1
ATOM 731 C CA . PRO A 1 94 ? 8.687 -13.316 -16.624 1.00 89.44 94 PRO A CA 1
ATOM 732 C C . PRO A 1 94 ? 9.278 -14.094 -17.803 1.00 89.44 94 PRO A C 1
ATOM 734 O O . PRO A 1 94 ? 10.393 -14.612 -17.736 1.00 89.44 94 PRO A O 1
ATOM 737 N N . VAL A 1 95 ? 8.532 -14.148 -18.898 1.00 92.38 95 VAL A N 1
ATOM 738 C CA . VAL A 1 95 ? 8.971 -14.698 -20.183 1.00 92.38 95 VAL A CA 1
ATOM 739 C C . VAL A 1 95 ? 9.204 -13.565 -21.179 1.00 92.38 95 VAL A C 1
ATOM 741 O O . VAL A 1 95 ? 8.731 -12.445 -20.987 1.00 92.38 95 VAL A O 1
ATOM 744 N N . THR A 1 96 ? 9.899 -13.845 -22.282 1.00 89.00 96 THR A N 1
ATOM 745 C CA . THR A 1 96 ? 10.267 -12.830 -23.284 1.00 89.00 96 THR A CA 1
ATOM 746 C C . THR A 1 96 ? 9.076 -12.009 -23.789 1.00 89.00 96 THR A C 1
ATOM 748 O O . THR A 1 96 ? 9.204 -10.805 -24.016 1.00 89.00 96 THR A O 1
ATOM 751 N N . SER A 1 97 ? 7.900 -12.632 -23.913 1.00 91.88 97 SER A N 1
ATOM 752 C CA . SER A 1 97 ? 6.669 -11.959 -24.337 1.00 91.88 97 SER A CA 1
ATOM 753 C C . SER A 1 97 ? 6.168 -10.910 -23.340 1.00 91.88 97 SER A C 1
ATOM 755 O O . SER A 1 97 ? 5.591 -9.911 -23.761 1.00 91.88 97 SER A O 1
ATOM 757 N N . ASP A 1 98 ? 6.419 -11.074 -22.038 1.00 88.88 98 ASP A N 1
ATOM 758 C CA . ASP A 1 98 ? 5.943 -10.135 -21.009 1.00 88.88 98 ASP A CA 1
ATOM 759 C C . ASP A 1 98 ? 6.652 -8.785 -21.085 1.00 88.88 98 ASP A C 1
ATOM 761 O O . ASP A 1 98 ? 6.079 -7.729 -20.783 1.00 88.88 98 ASP A O 1
ATOM 765 N N . PHE A 1 99 ? 7.907 -8.813 -21.536 1.00 89.69 99 PHE A N 1
ATOM 766 C CA . PHE A 1 99 ? 8.684 -7.604 -21.742 1.00 89.69 99 PHE A CA 1
ATOM 767 C C . PHE A 1 99 ? 8.142 -6.769 -22.900 1.00 89.69 99 PHE A C 1
ATOM 769 O O . PHE A 1 99 ? 8.395 -5.570 -22.918 1.00 89.69 99 PHE A O 1
ATOM 776 N N . MET A 1 100 ? 7.387 -7.354 -23.842 1.00 89.12 100 MET A N 1
ATOM 777 C CA . MET A 1 100 ? 6.835 -6.656 -25.015 1.00 89.12 100 MET A CA 1
ATOM 778 C C . MET A 1 100 ? 7.884 -5.794 -25.752 1.00 89.12 100 MET A C 1
ATOM 780 O O . MET A 1 100 ? 7.588 -4.692 -26.203 1.00 89.12 100 MET A O 1
ATOM 784 N N . GLY A 1 101 ? 9.144 -6.249 -25.798 1.00 89.25 101 GLY A N 1
ATOM 785 C CA . GLY A 1 101 ? 10.269 -5.490 -26.368 1.00 89.25 101 GLY A CA 1
ATOM 786 C C . GLY A 1 101 ? 10.685 -4.231 -25.587 1.00 89.25 101 GLY A C 1
ATOM 787 O O . GLY A 1 101 ? 11.571 -3.503 -26.022 1.00 89.25 101 GLY A O 1
ATOM 788 N N . SER A 1 102 ? 10.082 -3.958 -24.428 1.00 91.50 102 SER A N 1
ATOM 789 C CA . SER A 1 102 ? 10.374 -2.793 -23.596 1.00 91.50 102 SER A CA 1
ATOM 790 C C . SER A 1 102 ? 11.527 -3.063 -22.634 1.00 91.50 102 SER A C 1
ATOM 792 O O . SER A 1 102 ? 11.415 -3.862 -21.700 1.00 91.50 102 SER A O 1
ATOM 794 N N . LYS A 1 103 ? 12.614 -2.302 -22.796 1.00 87.06 103 LYS A N 1
ATOM 795 C CA . LYS A 1 103 ? 13.745 -2.295 -21.856 1.00 87.06 103 LYS A CA 1
ATOM 796 C C . LYS A 1 103 ? 13.324 -1.857 -20.447 1.00 87.06 103 LYS A C 1
ATOM 798 O O . LYS A 1 103 ? 13.862 -2.347 -19.464 1.00 87.06 103 LYS A O 1
ATOM 803 N N . PHE A 1 104 ? 12.307 -0.998 -20.339 1.00 84.00 104 PHE A N 1
ATOM 804 C CA . PHE A 1 104 ? 11.747 -0.593 -19.048 1.00 84.00 104 PHE A CA 1
ATOM 805 C C . PHE A 1 104 ? 11.121 -1.785 -18.314 1.00 84.00 104 PHE A C 1
ATOM 807 O O . PHE A 1 104 ? 11.415 -2.027 -17.146 1.00 84.00 104 PHE A O 1
ATOM 814 N N . ARG A 1 105 ? 10.327 -2.603 -19.016 1.00 86.62 105 ARG A N 1
ATOM 815 C CA . ARG A 1 105 ? 9.766 -3.829 -18.431 1.00 86.62 105 ARG A CA 1
ATOM 816 C C . ARG A 1 105 ? 10.849 -4.850 -18.094 1.00 86.62 105 ARG A C 1
ATOM 818 O O . ARG A 1 105 ? 10.744 -5.511 -17.073 1.00 86.62 105 ARG A O 1
ATOM 825 N N . GLN A 1 106 ? 11.915 -4.954 -18.885 1.00 85.19 106 GLN A N 1
ATOM 826 C CA . GLN A 1 106 ? 13.041 -5.834 -18.539 1.00 85.19 106 GLN A CA 1
ATOM 827 C C . GLN A 1 106 ? 13.671 -5.472 -17.188 1.00 85.19 106 GLN A C 1
ATOM 829 O O . GLN A 1 106 ? 14.046 -6.362 -16.427 1.00 85.19 106 GLN A O 1
ATOM 834 N N . THR A 1 107 ? 13.742 -4.181 -16.864 1.00 83.81 107 THR A N 1
ATOM 835 C CA . THR A 1 107 ? 14.335 -3.713 -15.607 1.00 83.81 107 THR A CA 1
ATOM 836 C C . THR A 1 107 ? 13.364 -3.780 -14.424 1.00 83.81 107 THR A C 1
ATOM 838 O O . THR A 1 107 ? 13.773 -4.220 -13.345 1.00 83.81 107 THR A O 1
ATOM 841 N N . TYR A 1 108 ? 12.102 -3.373 -14.620 1.00 82.44 108 TYR A N 1
ATOM 842 C CA . TYR A 1 108 ? 11.159 -3.059 -13.532 1.00 82.44 108 TYR A CA 1
ATOM 843 C C . TYR A 1 108 ? 9.920 -3.966 -13.440 1.00 82.44 108 TYR A C 1
ATOM 845 O O . TYR A 1 108 ? 9.143 -3.824 -12.502 1.00 82.44 108 TYR A O 1
ATOM 853 N N . LEU A 1 109 ? 9.698 -4.898 -14.379 1.00 85.56 109 LEU A N 1
ATOM 854 C CA . LEU A 1 109 ? 8.498 -5.756 -14.367 1.00 85.56 109 LEU A CA 1
ATOM 855 C C . LEU A 1 109 ? 8.433 -6.666 -13.135 1.00 85.56 109 LEU A C 1
ATOM 857 O O . LEU A 1 109 ? 7.349 -6.931 -12.622 1.00 85.56 109 LEU A O 1
ATOM 861 N N . VAL A 1 110 ? 9.585 -7.170 -12.690 1.00 85.88 110 VAL A N 1
ATOM 862 C CA . VAL A 1 110 ? 9.666 -8.024 -11.505 1.00 85.88 110 VAL A CA 1
ATOM 863 C C . VAL A 1 110 ? 9.965 -7.141 -10.301 1.00 85.88 110 VAL A C 1
ATOM 865 O O . VAL A 1 110 ? 11.044 -6.542 -10.263 1.00 85.88 110 VAL A O 1
ATOM 868 N N . PRO A 1 111 ? 9.061 -7.065 -9.313 1.00 82.44 111 PRO A N 1
ATOM 869 C CA . PRO A 1 111 ? 9.332 -6.328 -8.094 1.00 82.44 111 PRO A CA 1
ATOM 870 C C . PRO A 1 111 ? 10.405 -7.069 -7.284 1.00 82.44 111 PRO A C 1
ATOM 872 O O . PRO A 1 111 ? 10.289 -8.265 -7.020 1.00 82.44 111 PRO A O 1
ATOM 875 N N . LYS A 1 112 ? 11.486 -6.364 -6.934 1.00 83.00 112 LYS A N 1
ATOM 876 C CA . LYS A 1 112 ? 12.672 -6.956 -6.280 1.00 83.00 112 LYS A CA 1
ATOM 877 C C . LYS A 1 112 ? 12.774 -6.617 -4.798 1.00 83.00 112 LYS A C 1
ATOM 879 O O . LYS A 1 112 ? 13.359 -7.381 -4.041 1.00 83.00 112 LYS A O 1
ATOM 884 N N . GLN A 1 113 ? 12.252 -5.462 -4.394 1.00 86.25 113 GLN A N 1
ATOM 885 C CA . GLN A 1 113 ? 12.440 -4.927 -3.050 1.00 86.25 113 GLN A CA 1
ATOM 886 C C . GLN A 1 113 ? 11.189 -5.150 -2.206 1.00 86.25 113 GLN A C 1
ATOM 888 O O . GLN A 1 113 ? 10.289 -4.312 -2.189 1.00 86.25 113 GLN A O 1
ATOM 893 N N . GLU A 1 114 ? 11.126 -6.294 -1.535 1.00 88.19 114 GLU A N 1
ATOM 894 C CA . GLU A 1 114 ? 10.026 -6.628 -0.630 1.00 88.19 114 GLU A CA 1
ATOM 895 C C . GLU A 1 114 ? 10.211 -5.947 0.733 1.00 88.19 114 GLU A C 1
ATOM 897 O O . GLU A 1 114 ? 11.319 -5.898 1.271 1.00 88.19 114 GLU A O 1
ATOM 902 N N . ILE A 1 115 ? 9.125 -5.395 1.274 1.00 88.00 115 ILE A N 1
ATOM 903 C CA . ILE A 1 115 ? 9.072 -4.821 2.620 1.00 88.00 115 ILE A CA 1
ATOM 904 C C . ILE A 1 115 ? 8.456 -5.861 3.552 1.00 88.00 115 ILE A C 1
ATOM 906 O O . ILE A 1 115 ? 7.389 -6.403 3.258 1.00 88.00 115 ILE A O 1
ATOM 910 N N . ASP A 1 116 ? 9.102 -6.088 4.697 1.00 88.19 116 ASP A N 1
ATOM 911 C CA . ASP A 1 116 ? 8.528 -6.907 5.759 1.00 88.19 116 ASP A CA 1
ATOM 912 C C . ASP A 1 116 ? 7.244 -6.256 6.286 1.00 88.19 116 ASP A C 1
ATOM 914 O O . ASP A 1 116 ? 7.237 -5.130 6.791 1.00 88.19 116 ASP A O 1
ATOM 918 N N . ILE A 1 117 ? 6.140 -6.984 6.147 1.00 86.88 117 ILE A N 1
ATOM 919 C CA . ILE A 1 117 ? 4.812 -6.501 6.492 1.00 86.88 117 ILE A CA 1
ATOM 920 C C . ILE A 1 117 ? 4.628 -6.306 8.002 1.00 86.88 117 ILE A C 1
ATOM 922 O O . ILE A 1 117 ? 3.823 -5.466 8.413 1.00 86.88 117 ILE A O 1
ATOM 926 N N . THR A 1 118 ? 5.416 -7.008 8.825 1.00 88.06 118 THR A N 1
ATOM 927 C CA . THR A 1 118 ? 5.382 -6.892 10.293 1.00 88.06 118 THR A CA 1
ATOM 928 C C . THR A 1 118 ? 5.741 -5.482 10.765 1.00 88.06 118 THR A C 1
ATOM 930 O O . THR A 1 118 ? 5.271 -5.025 11.808 1.00 88.06 118 THR A O 1
ATOM 933 N N . ARG A 1 119 ? 6.472 -4.717 9.939 1.00 87.69 119 ARG A N 1
ATOM 934 C CA . ARG A 1 119 ? 6.785 -3.300 10.170 1.00 87.69 119 ARG A CA 1
ATOM 935 C C . ARG A 1 119 ? 5.539 -2.438 10.405 1.00 87.69 119 ARG A C 1
ATOM 937 O O . ARG A 1 119 ? 5.624 -1.418 11.084 1.00 87.69 119 ARG A O 1
ATOM 944 N N . PHE A 1 120 ? 4.385 -2.825 9.861 1.00 87.88 120 PHE A N 1
ATOM 945 C CA . PHE A 1 120 ? 3.147 -2.046 9.946 1.00 87.88 120 PHE A CA 1
ATOM 946 C C . PHE A 1 120 ? 2.202 -2.496 11.072 1.00 87.88 120 PHE A C 1
ATOM 948 O O . PHE A 1 120 ? 1.160 -1.867 11.288 1.00 87.88 120 PHE A O 1
ATOM 955 N N . GLU A 1 121 ? 2.545 -3.555 11.810 1.00 86.06 121 GLU A N 1
ATOM 956 C CA . GLU A 1 121 ? 1.680 -4.138 12.844 1.00 86.06 121 GLU A CA 1
ATOM 957 C C . GLU A 1 121 ? 1.573 -3.268 14.097 1.00 86.06 121 GLU A C 1
ATOM 959 O O . GLU A 1 121 ? 0.533 -3.266 14.758 1.00 86.06 121 GLU A O 1
ATOM 964 N N . ALA A 1 122 ? 2.617 -2.494 14.403 1.00 85.38 122 ALA A N 1
ATOM 965 C CA . ALA A 1 122 ? 2.651 -1.641 15.580 1.00 85.38 122 ALA A CA 1
ATOM 966 C C . ALA A 1 122 ? 1.525 -0.592 15.549 1.00 85.38 122 ALA A C 1
ATOM 968 O O . ALA A 1 122 ? 1.360 0.175 14.593 1.00 85.38 122 ALA A O 1
ATOM 969 N N . ILE A 1 123 ? 0.749 -0.543 16.634 1.00 85.56 123 ILE A N 1
ATOM 970 C CA . ILE A 1 123 ? -0.300 0.453 16.847 1.00 85.56 123 ILE A CA 1
ATOM 971 C C . ILE A 1 123 ? 0.187 1.397 17.941 1.00 85.56 123 ILE A C 1
ATOM 973 O O . ILE A 1 123 ? 0.364 0.996 19.091 1.00 85.56 123 ILE A O 1
ATOM 977 N N . GLU A 1 124 ? 0.404 2.658 17.577 1.00 81.19 124 GLU A N 1
ATOM 978 C CA . GLU A 1 124 ? 0.739 3.711 18.534 1.00 81.19 124 GLU A CA 1
ATOM 979 C C . GLU A 1 124 ? -0.370 3.872 19.587 1.00 81.19 124 GLU A C 1
ATOM 981 O O . GLU A 1 124 ? -1.542 3.573 19.345 1.00 81.19 124 GLU A O 1
ATOM 986 N N . LYS A 1 125 ? -0.024 4.371 20.776 1.00 78.88 125 LYS A N 1
ATOM 987 C CA . LYS A 1 125 ? -0.988 4.567 21.867 1.00 78.88 125 LYS A CA 1
ATOM 988 C C . LYS A 1 125 ? -2.081 5.561 21.444 1.00 78.88 125 LYS A C 1
ATOM 990 O O . LYS A 1 125 ? -1.796 6.724 21.190 1.00 78.88 125 LYS A O 1
ATOM 995 N N . GLY A 1 126 ? -3.334 5.101 21.388 1.00 79.00 126 GLY A N 1
ATOM 996 C CA . GLY A 1 126 ? -4.468 5.890 20.876 1.00 79.00 126 GLY A CA 1
ATOM 997 C C . GLY A 1 126 ? -4.637 5.844 19.350 1.00 79.00 126 GLY A C 1
ATOM 998 O O . GLY A 1 126 ? -5.568 6.447 18.817 1.00 79.00 126 GLY A O 1
ATOM 999 N N . GLY A 1 127 ? -3.770 5.108 18.653 1.00 80.06 127 GLY A N 1
ATOM 1000 C CA . GLY A 1 127 ? -3.871 4.820 17.231 1.00 80.06 127 GLY A CA 1
ATOM 1001 C C . GLY A 1 127 ? -5.018 3.862 16.910 1.00 80.06 127 GLY A C 1
ATOM 1002 O O . GLY A 1 127 ? -5.491 3.088 17.744 1.00 80.06 127 GLY A O 1
ATOM 1003 N N . ARG A 1 128 ? -5.479 3.914 15.663 1.00 84.69 128 ARG A N 1
ATOM 1004 C CA . ARG A 1 128 ? -6.542 3.053 15.143 1.00 84.69 128 ARG A CA 1
ATOM 1005 C C . ARG A 1 128 ? -5.951 1.818 14.482 1.00 84.69 128 ARG A C 1
ATOM 1007 O O . ARG A 1 128 ? -4.885 1.851 13.858 1.00 84.69 128 ARG A O 1
ATOM 1014 N N . ARG A 1 129 ? -6.701 0.722 14.591 1.00 85.81 129 ARG A N 1
ATOM 1015 C CA . ARG A 1 129 ? -6.375 -0.532 13.914 1.00 85.81 129 ARG A CA 1
ATOM 1016 C C . ARG A 1 129 ? -6.713 -0.466 12.425 1.00 85.81 129 ARG A C 1
ATOM 1018 O O . ARG A 1 129 ? -5.894 -0.882 11.614 1.00 85.81 129 ARG A O 1
ATOM 1025 N N . PHE A 1 130 ? -7.865 0.117 12.090 1.00 88.06 130 PHE A N 1
ATOM 1026 C CA . PHE A 1 130 ? -8.395 0.211 10.728 1.00 88.06 130 PHE A CA 1
ATOM 1027 C C . PHE A 1 130 ? -8.897 1.623 10.426 1.00 88.06 130 PHE A C 1
ATOM 1029 O O . PHE A 1 130 ? -9.298 2.346 11.337 1.00 88.06 130 PHE A O 1
ATOM 1036 N N . LEU A 1 131 ? -8.890 1.997 9.147 1.00 87.44 131 LEU A N 1
ATOM 1037 C CA . LEU A 1 131 ? -9.451 3.256 8.665 1.00 87.44 131 LEU A CA 1
ATOM 1038 C C . LEU A 1 131 ? -10.916 3.075 8.252 1.00 87.44 131 LEU A C 1
ATOM 1040 O O . LEU A 1 131 ? -11.193 2.555 7.168 1.00 87.44 131 LEU A O 1
ATOM 1044 N N . LEU A 1 132 ? -11.839 3.563 9.077 1.00 88.31 132 LEU A N 1
ATOM 1045 C CA . LEU A 1 132 ? -13.265 3.627 8.745 1.00 88.31 132 LEU A CA 1
ATOM 1046 C C . LEU A 1 132 ? -13.575 4.845 7.868 1.00 88.31 132 LEU A C 1
ATOM 1048 O O . LEU A 1 132 ? -12.923 5.886 7.972 1.00 88.31 132 LEU A O 1
ATOM 1052 N N . SER A 1 133 ? -14.614 4.756 7.039 1.00 85.25 133 SER A N 1
ATOM 1053 C CA . SER A 1 133 ? -15.002 5.840 6.129 1.00 85.25 133 SER A CA 1
ATOM 1054 C C . SER A 1 133 ? -15.404 7.122 6.854 1.00 85.25 133 SER A C 1
ATOM 1056 O O . SER A 1 133 ? -15.154 8.216 6.356 1.00 85.25 133 SER A O 1
ATOM 1058 N N . LYS A 1 134 ? -15.978 7.009 8.054 1.00 86.56 134 LYS A N 1
ATOM 1059 C CA . LYS A 1 134 ? -16.335 8.166 8.893 1.00 86.56 134 LYS A CA 1
ATOM 1060 C C . LYS A 1 134 ? -15.121 8.859 9.535 1.00 86.56 134 LYS A C 1
ATOM 1062 O O . LYS A 1 134 ? -15.231 9.973 10.037 1.00 86.56 134 LYS A O 1
ATOM 1067 N N . GLU A 1 135 ? -13.961 8.205 9.532 1.00 84.00 135 GLU A N 1
ATOM 1068 C CA . GLU A 1 135 ? -12.748 8.638 10.237 1.00 84.00 135 GLU A CA 1
ATOM 1069 C C . GLU A 1 135 ? -11.669 9.184 9.285 1.00 84.00 135 GLU A C 1
ATOM 1071 O O . GLU A 1 135 ? -10.574 9.526 9.723 1.00 84.00 135 GLU A O 1
ATOM 1076 N N . THR A 1 136 ? -11.967 9.316 7.988 1.00 81.69 136 THR A N 1
ATOM 1077 C CA . THR A 1 136 ? -11.023 9.821 6.971 1.00 81.69 136 THR A CA 1
ATOM 1078 C C . THR A 1 136 ? -10.495 11.221 7.278 1.00 81.69 136 THR A C 1
ATOM 1080 O O . THR A 1 136 ? -9.325 11.500 7.025 1.00 81.69 136 THR A O 1
ATOM 1083 N N . HIS A 1 137 ? -11.309 12.067 7.915 1.00 79.88 137 HIS A N 1
ATOM 1084 C CA . HIS A 1 137 ? -10.932 13.419 8.332 1.00 79.88 137 HIS A CA 1
ATOM 1085 C C . HIS A 1 137 ? -9.713 13.456 9.270 1.00 79.88 137 HIS A C 1
ATOM 1087 O O . HIS A 1 137 ? -8.957 14.427 9.264 1.00 79.88 137 HIS A O 1
ATOM 1093 N N . LEU A 1 138 ? -9.471 12.390 10.043 1.00 80.12 138 LEU A N 1
ATOM 1094 C CA . LEU A 1 138 ? -8.315 12.286 10.940 1.00 80.12 138 LEU A CA 1
ATOM 1095 C C . LEU A 1 138 ? -6.988 12.222 10.174 1.00 80.12 138 LEU A C 1
ATOM 1097 O O . LEU A 1 138 ? -5.934 12.539 10.727 1.00 80.12 138 LEU A O 1
ATOM 1101 N N . LEU A 1 139 ? -7.028 11.834 8.897 1.00 79.62 139 LEU A N 1
ATOM 1102 C CA . LEU A 1 139 ? -5.844 11.757 8.051 1.00 79.62 139 LEU A CA 1
ATOM 1103 C C . LEU A 1 139 ? -5.468 13.096 7.422 1.00 79.62 139 LEU A C 1
ATOM 1105 O O . LEU A 1 139 ? -4.308 13.250 7.054 1.00 79.62 139 LEU A O 1
ATOM 1109 N N . HIS A 1 140 ? -6.370 14.081 7.365 1.00 78.94 140 HIS A N 1
ATOM 1110 C CA . HIS A 1 140 ? -6.133 15.346 6.655 1.00 78.94 140 HIS A CA 1
ATOM 1111 C C . HIS A 1 140 ? -4.841 16.044 7.097 1.00 78.94 140 HIS A C 1
ATOM 1113 O O . HIS A 1 140 ? -4.057 16.486 6.265 1.00 78.94 140 HIS A O 1
ATOM 1119 N N . LYS A 1 141 ? -4.547 16.060 8.404 1.00 77.75 141 LYS A N 1
ATOM 1120 C CA . LYS A 1 141 ? -3.303 16.646 8.934 1.00 77.75 141 LYS A CA 1
ATOM 1121 C C . LYS A 1 141 ? -2.048 15.954 8.391 1.00 77.75 141 LYS A C 1
ATOM 1123 O O . LYS A 1 141 ? -1.042 16.607 8.124 1.00 77.75 141 LYS A O 1
ATOM 1128 N N . TYR A 1 142 ? -2.092 14.631 8.266 1.00 76.75 142 TYR A N 1
ATOM 1129 C CA . TYR A 1 142 ? -0.974 13.863 7.733 1.00 76.75 142 TYR A CA 1
ATOM 1130 C C . TYR A 1 142 ? -0.849 14.032 6.219 1.00 76.75 142 TYR A C 1
ATOM 1132 O O . TYR A 1 142 ? 0.266 14.084 5.715 1.00 76.75 142 TYR A O 1
ATOM 1140 N N . GLN A 1 143 ? -1.974 14.158 5.515 1.00 76.56 143 GLN A N 1
ATOM 1141 C CA . GLN A 1 143 ? -2.008 14.418 4.076 1.00 76.56 143 GLN A CA 1
ATOM 1142 C C . GLN A 1 143 ? -1.433 15.798 3.748 1.00 76.56 143 GLN A C 1
ATOM 1144 O O . GLN A 1 143 ? -0.573 15.894 2.879 1.00 76.56 143 GLN A O 1
ATOM 1149 N N . ASP A 1 144 ? -1.826 16.835 4.497 1.00 73.38 144 ASP A N 1
ATOM 1150 C CA . ASP A 1 144 ? -1.281 18.191 4.364 1.00 73.38 144 ASP A CA 1
ATOM 1151 C C . ASP A 1 144 ? 0.248 18.181 4.566 1.00 73.38 144 ASP A C 1
ATOM 1153 O O . ASP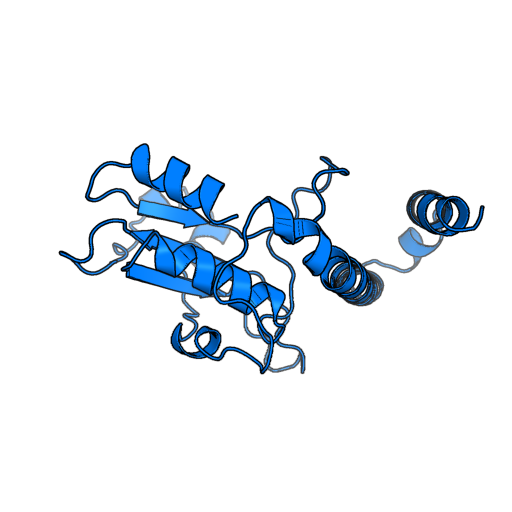 A 1 144 ? 0.991 18.744 3.763 1.00 73.38 144 ASP A O 1
ATOM 1157 N N . ARG A 1 145 ? 0.745 17.480 5.598 1.00 73.19 145 ARG A N 1
ATOM 1158 C CA . ARG A 1 145 ? 2.193 17.341 5.834 1.00 73.19 145 ARG A CA 1
ATOM 1159 C C . ARG A 1 145 ? 2.893 16.569 4.713 1.00 73.19 145 ARG A C 1
ATOM 1161 O O . ARG A 1 145 ? 3.923 17.023 4.231 1.00 73.19 145 ARG A O 1
ATOM 1168 N N . ALA A 1 146 ? 2.350 15.427 4.297 1.00 71.12 146 ALA A N 1
ATOM 1169 C CA . ALA A 1 146 ? 2.937 14.614 3.234 1.00 71.12 146 ALA A CA 1
ATOM 1170 C C . ALA A 1 146 ? 3.007 15.384 1.906 1.00 71.12 146 ALA A C 1
ATOM 1172 O O . ALA A 1 146 ? 4.010 15.299 1.204 1.00 71.12 146 ALA A O 1
ATOM 1173 N N . ALA A 1 147 ? 1.986 16.188 1.593 1.00 73.00 147 ALA A N 1
ATOM 1174 C CA . ALA A 1 147 ? 1.976 17.051 0.416 1.00 73.00 147 ALA A CA 1
ATOM 1175 C C . ALA A 1 147 ? 3.082 18.120 0.467 1.00 73.00 147 ALA A C 1
ATOM 1177 O O . ALA A 1 147 ? 3.723 18.381 -0.551 1.00 73.00 147 ALA A O 1
ATOM 1178 N N . LEU A 1 148 ? 3.346 18.706 1.642 1.00 73.12 148 LEU A N 1
ATOM 1179 C CA . LEU A 1 148 ? 4.441 19.667 1.825 1.00 73.12 148 LEU A CA 1
ATOM 1180 C C . LEU A 1 148 ? 5.817 19.011 1.652 1.00 73.12 148 LEU A C 1
ATOM 1182 O O . LEU A 1 148 ? 6.667 19.570 0.961 1.00 73.12 148 LEU A O 1
ATOM 1186 N N . GLU A 1 149 ? 6.031 17.823 2.222 1.00 71.12 149 GLU A N 1
ATOM 1187 C CA . GLU A 1 149 ? 7.294 17.090 2.049 1.00 71.12 149 GLU A CA 1
ATOM 1188 C C . GLU A 1 149 ? 7.506 16.652 0.598 1.00 71.12 149 GLU A C 1
ATOM 1190 O O . GLU A 1 149 ? 8.579 16.863 0.030 1.00 71.12 149 GLU A O 1
ATOM 1195 N N . HIS A 1 150 ? 6.461 16.138 -0.053 1.00 68.56 150 HIS A N 1
ATOM 1196 C CA . HIS A 1 150 ? 6.518 15.808 -1.473 1.00 68.56 150 HIS A CA 1
ATOM 1197 C C . HIS A 1 150 ? 6.852 17.044 -2.323 1.00 68.56 150 HIS A C 1
ATOM 1199 O O . HIS A 1 150 ? 7.709 16.984 -3.204 1.00 68.56 150 HIS A O 1
ATOM 1205 N N . TRP A 1 151 ? 6.247 18.199 -2.024 1.00 73.56 151 TRP A N 1
ATOM 1206 C CA . TRP A 1 151 ? 6.587 19.458 -2.686 1.00 73.56 151 TRP A CA 1
ATOM 1207 C C . TRP A 1 151 ? 8.046 19.871 -2.454 1.00 73.56 151 TRP A C 1
ATOM 1209 O O . TRP A 1 151 ? 8.715 20.307 -3.392 1.00 73.56 151 TRP A O 1
ATOM 1219 N N . ASN A 1 152 ? 8.573 19.708 -1.237 1.00 70.88 152 ASN A N 1
ATOM 1220 C CA . ASN A 1 152 ? 9.982 19.973 -0.941 1.00 70.88 152 ASN A CA 1
ATOM 1221 C C . ASN A 1 152 ? 10.912 19.128 -1.815 1.00 70.88 152 ASN A C 1
ATOM 1223 O O . ASN A 1 152 ? 11.875 19.668 -2.355 1.00 70.88 152 ASN A O 1
ATOM 1227 N N . ILE A 1 153 ? 10.600 17.847 -2.017 1.00 70.94 153 ILE A N 1
ATOM 1228 C CA . ILE A 1 153 ? 11.352 16.971 -2.925 1.00 70.94 153 ILE A CA 1
ATOM 1229 C C . ILE A 1 153 ? 11.235 17.477 -4.369 1.00 70.94 153 ILE A C 1
ATOM 1231 O O . ILE A 1 153 ? 12.249 17.675 -5.036 1.00 70.94 153 ILE A O 1
ATOM 1235 N N . MET A 1 154 ? 10.022 17.789 -4.836 1.00 66.62 154 MET A N 1
ATOM 1236 C CA . MET A 1 154 ? 9.795 18.274 -6.204 1.00 66.62 154 MET A CA 1
ATOM 1237 C C . MET A 1 154 ? 10.540 19.578 -6.521 1.00 66.62 154 MET A C 1
ATOM 1239 O O . MET A 1 154 ? 10.941 19.780 -7.667 1.00 66.62 154 MET A O 1
ATOM 1243 N N . ARG A 1 155 ? 10.806 20.434 -5.524 1.00 74.31 155 ARG A N 1
ATOM 1244 C CA . ARG A 1 155 ? 11.642 21.637 -5.697 1.00 74.31 155 ARG A CA 1
ATOM 1245 C C . ARG A 1 155 ? 13.105 21.338 -6.034 1.00 74.31 155 ARG A C 1
ATOM 1247 O O . ARG A 1 155 ? 13.756 22.208 -6.597 1.00 74.31 155 ARG A O 1
ATOM 1254 N N . HIS A 1 156 ? 13.605 20.151 -5.703 1.00 69.31 156 HIS A N 1
ATOM 1255 C CA . HIS A 1 156 ? 14.959 19.711 -6.054 1.00 69.31 156 HIS A CA 1
ATOM 1256 C C . HIS A 1 156 ? 15.003 18.976 -7.401 1.00 69.31 156 HIS A C 1
ATOM 1258 O O . HIS A 1 156 ? 16.057 18.901 -8.024 1.00 69.31 156 HIS A O 1
ATOM 1264 N N . VAL A 1 157 ? 13.865 18.441 -7.856 1.00 69.31 157 VAL A N 1
ATOM 1265 C CA . VAL A 1 157 ? 13.742 17.718 -9.134 1.00 69.31 157 VAL A CA 1
ATOM 1266 C C . VAL A 1 157 ? 13.447 18.670 -10.297 1.00 69.31 157 VAL A C 1
ATOM 1268 O O . VAL A 1 157 ? 13.904 18.444 -11.417 1.00 69.31 157 VAL A O 1
ATOM 1271 N N . LEU A 1 158 ? 12.673 19.734 -10.059 1.00 69.19 158 LEU A N 1
ATOM 1272 C CA . LEU A 1 158 ? 12.304 20.693 -11.098 1.00 69.19 158 LEU A CA 1
ATOM 1273 C C . LEU A 1 158 ? 13.406 21.748 -11.303 1.00 69.19 158 LEU A C 1
ATOM 1275 O O . LEU A 1 158 ? 13.795 22.407 -10.339 1.00 69.19 158 LEU A O 1
ATOM 1279 N N . PRO A 1 159 ? 13.858 21.984 -12.551 1.00 65.56 159 PRO A N 1
ATOM 1280 C CA . PRO A 1 159 ? 14.790 23.061 -12.852 1.00 65.56 159 PRO A CA 1
ATOM 1281 C C . PRO A 1 159 ? 14.215 24.428 -12.468 1.00 65.56 159 PRO A C 1
ATOM 1283 O O . PRO A 1 159 ? 13.025 24.702 -12.654 1.00 65.56 159 PRO A O 1
ATOM 1286 N N . ASP A 1 160 ? 15.091 25.328 -12.028 1.00 60.75 160 ASP A N 1
ATOM 1287 C CA . ASP A 1 160 ? 14.751 26.675 -11.552 1.00 60.75 160 ASP A CA 1
ATOM 1288 C C . ASP A 1 160 ? 13.895 27.507 -12.516 1.00 60.75 160 ASP A C 1
ATOM 1290 O O . ASP A 1 160 ? 13.102 28.344 -12.084 1.00 60.75 160 ASP A O 1
ATOM 1294 N N . LEU A 1 161 ? 14.002 27.241 -13.818 1.00 54.34 161 LEU A N 1
ATOM 1295 C CA . LEU A 1 161 ? 13.243 27.920 -14.866 1.00 54.34 161 LEU A CA 1
ATOM 1296 C C . LEU A 1 161 ? 11.723 27.664 -14.782 1.00 54.34 161 LEU A C 1
ATOM 1298 O O . LEU A 1 161 ? 10.936 28.507 -15.198 1.00 54.34 161 LEU A O 1
ATOM 1302 N N . ILE A 1 162 ? 11.294 26.524 -14.227 1.00 57.88 162 ILE A N 1
ATOM 1303 C CA . ILE A 1 162 ? 9.871 26.179 -14.040 1.00 57.88 162 ILE A CA 1
ATOM 1304 C C . ILE A 1 162 ? 9.337 26.778 -12.726 1.00 57.88 162 ILE A C 1
ATOM 1306 O O . ILE A 1 162 ? 8.156 27.103 -12.608 1.00 57.88 162 ILE A O 1
ATOM 1310 N N . ARG A 1 163 ? 10.220 26.986 -11.742 1.00 51.91 163 ARG A N 1
ATOM 1311 C CA . ARG A 1 163 ? 9.905 27.499 -10.399 1.00 51.91 163 ARG A CA 1
ATOM 1312 C C . ARG A 1 163 ? 9.424 28.957 -10.397 1.00 51.91 163 ARG A C 1
ATOM 1314 O O . ARG A 1 163 ? 8.734 29.359 -9.464 1.00 51.91 163 ARG A O 1
ATOM 1321 N N . THR A 1 164 ? 9.757 29.737 -11.426 1.00 47.16 164 THR A N 1
ATOM 1322 C CA . THR A 1 164 ? 9.371 31.154 -11.577 1.00 47.16 164 THR A CA 1
ATOM 1323 C C . THR A 1 164 ? 8.104 31.370 -12.410 1.00 47.16 164 THR A C 1
ATOM 1325 O O . THR A 1 164 ? 7.615 32.498 -12.486 1.00 47.16 164 THR A O 1
ATOM 1328 N N . ALA A 1 165 ? 7.530 30.319 -13.007 1.00 41.59 165 ALA A N 1
ATOM 1329 C CA . ALA A 1 165 ? 6.284 30.442 -13.751 1.00 41.59 165 ALA A CA 1
ATOM 1330 C C . ALA A 1 165 ? 5.098 30.687 -12.785 1.00 41.59 165 ALA A C 1
ATOM 1332 O O . ALA A 1 165 ? 4.891 29.902 -11.853 1.00 41.59 165 ALA A O 1
ATOM 1333 N N . PRO A 1 166 ? 4.255 31.715 -13.016 1.00 43.56 166 PRO A N 1
ATOM 1334 C CA . PRO A 1 166 ? 3.129 32.065 -12.137 1.00 43.56 166 PRO A CA 1
ATOM 1335 C C . PRO A 1 166 ? 2.071 30.954 -11.994 1.00 43.56 166 PRO A C 1
ATOM 1337 O O . PRO A 1 166 ? 1.219 31.017 -11.111 1.00 43.56 166 PRO A O 1
ATOM 1340 N N . ILE A 1 167 ? 2.147 29.904 -12.814 1.00 45.75 167 ILE A N 1
ATOM 1341 C CA . ILE A 1 167 ? 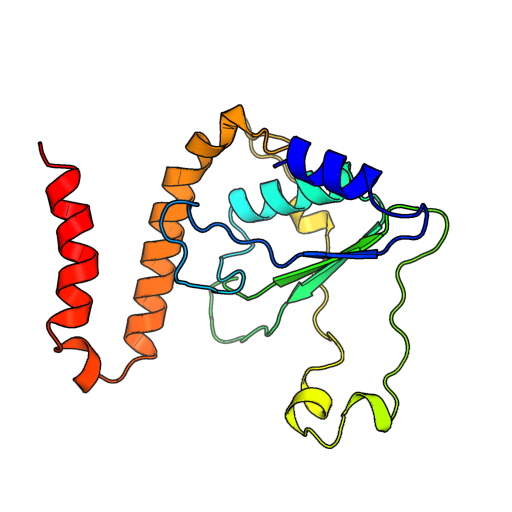1.249 28.743 -12.799 1.00 45.75 167 ILE A CA 1
ATOM 1342 C C . ILE A 1 167 ? 1.400 27.920 -11.503 1.00 45.75 167 ILE A C 1
ATOM 1344 O O . ILE A 1 167 ? 0.394 27.488 -10.944 1.00 45.75 167 ILE A O 1
ATOM 1348 N N . CYS A 1 168 ? 2.616 27.759 -10.964 1.00 42.00 168 CYS A N 1
ATOM 1349 C CA . CYS A 1 168 ? 2.826 27.013 -9.711 1.00 42.00 168 CYS A CA 1
ATOM 1350 C C . CYS A 1 168 ? 2.403 27.808 -8.465 1.00 42.00 168 CYS A C 1
ATOM 1352 O O . CYS A 1 168 ? 1.901 27.233 -7.499 1.00 42.00 168 CYS A O 1
ATOM 1354 N N . LEU A 1 169 ? 2.556 29.137 -8.487 1.00 40.75 169 LEU A N 1
ATOM 1355 C CA . LEU A 1 169 ? 2.179 29.998 -7.362 1.00 40.75 169 LEU A CA 1
ATOM 1356 C C . LEU A 1 169 ? 0.647 30.093 -7.204 1.00 40.75 169 LEU A C 1
ATOM 1358 O O . LEU A 1 169 ? 0.142 30.149 -6.083 1.00 40.75 169 LEU A O 1
ATOM 1362 N N . PHE A 1 170 ? -0.099 30.044 -8.314 1.00 38.62 170 PHE A N 1
ATOM 1363 C CA . PHE A 1 170 ? -1.563 30.155 -8.317 1.00 38.62 170 PHE A CA 1
ATOM 1364 C C . PHE A 1 170 ? -2.291 28.943 -7.718 1.00 38.62 170 PHE A C 1
ATOM 1366 O O . PHE A 1 170 ? -3.334 29.117 -7.084 1.00 38.62 170 PHE A O 1
ATOM 1373 N N . ILE A 1 171 ? -1.749 27.729 -7.871 1.00 47.97 171 ILE A N 1
ATOM 1374 C CA . ILE A 1 171 ? -2.340 26.518 -7.272 1.00 47.97 171 ILE A CA 1
ATOM 1375 C C . ILE A 1 171 ? -2.211 26.562 -5.740 1.00 47.97 171 ILE A C 1
ATOM 1377 O O . ILE A 1 171 ? -3.137 26.175 -5.028 1.00 47.97 171 ILE A O 1
ATOM 1381 N N . CYS A 1 172 ? -1.104 27.104 -5.224 1.00 46.03 172 CYS A N 1
ATOM 1382 C CA . CYS A 1 172 ? -0.816 27.128 -3.790 1.00 46.03 172 CYS A CA 1
ATOM 1383 C C . CYS A 1 172 ? -1.489 28.305 -3.054 1.00 46.03 172 CYS A C 1
ATOM 1385 O O . CYS A 1 172 ? -2.060 28.119 -1.978 1.00 46.03 172 CYS A O 1
ATOM 1387 N N . LEU A 1 173 ? -1.509 29.511 -3.641 1.00 39.38 173 LEU A N 1
ATOM 1388 C CA . LEU A 1 173 ? -2.118 30.692 -3.003 1.00 39.38 173 LEU A CA 1
ATOM 1389 C C . LEU A 1 173 ? -3.635 30.567 -2.821 1.00 39.38 173 LEU A C 1
ATOM 1391 O O . LEU A 1 173 ? -4.159 31.014 -1.801 1.00 39.38 173 LEU A O 1
ATOM 1395 N N . LYS A 1 174 ? -4.344 29.880 -3.729 1.00 38.12 174 LYS A N 1
ATOM 1396 C CA . LYS A 1 174 ? -5.778 29.615 -3.535 1.00 38.12 174 LYS A CA 1
ATOM 1397 C C . LYS A 1 174 ? -6.075 28.739 -2.314 1.00 38.12 174 LYS A C 1
ATOM 1399 O O . LYS A 1 174 ? -7.175 28.843 -1.781 1.00 38.12 174 LYS A O 1
ATOM 1404 N N . HIS A 1 175 ? -5.140 27.899 -1.862 1.00 41.94 175 HIS A N 1
ATOM 1405 C CA . HIS A 1 175 ? -5.302 27.073 -0.657 1.00 41.94 175 HIS A CA 1
ATOM 1406 C C . HIS A 1 175 ? -4.925 27.795 0.641 1.00 41.94 175 HIS A C 1
ATOM 1408 O O . HIS A 1 175 ? -5.467 27.460 1.692 1.00 41.94 175 HIS A O 1
ATOM 1414 N N . TYR A 1 176 ? -4.037 28.789 0.579 1.00 37.19 176 TYR A N 1
ATOM 1415 C CA . TYR A 1 176 ? -3.688 29.600 1.746 1.00 37.19 176 TYR A CA 1
ATOM 1416 C C . TYR A 1 176 ? -4.773 30.645 2.063 1.00 37.19 176 TYR A C 1
ATOM 1418 O O . TYR A 1 176 ? -5.155 30.804 3.218 1.00 37.19 176 TYR A O 1
ATOM 1426 N N . ASP A 1 177 ? -5.338 31.295 1.041 1.00 34.66 177 ASP A N 1
ATOM 1427 C CA . ASP A 1 177 ? -6.327 32.374 1.219 1.00 34.66 177 ASP A CA 1
ATOM 1428 C C . ASP A 1 177 ? -7.732 31.855 1.602 1.00 34.66 177 ASP A C 1
ATOM 1430 O O . ASP A 1 177 ? -8.487 32.505 2.320 1.00 34.66 177 ASP A O 1
ATOM 1434 N N . SER A 1 178 ? -8.084 30.622 1.220 1.00 38.12 178 SER A N 1
ATOM 1435 C CA . SER A 1 178 ? -9.389 30.027 1.565 1.00 38.12 178 SER A CA 1
ATOM 1436 C C . SER A 1 178 ? -9.490 29.465 2.993 1.00 38.12 178 SER A C 1
ATOM 1438 O O . SER A 1 178 ? -10.575 29.050 3.392 1.00 38.12 178 SER A O 1
ATOM 1440 N N . ARG A 1 179 ? -8.405 29.480 3.786 1.00 43.97 179 ARG A N 1
ATOM 1441 C CA . ARG A 1 179 ? -8.431 29.190 5.239 1.00 43.97 179 ARG A CA 1
ATOM 1442 C C . ARG A 1 179 ? -8.275 30.450 6.112 1.00 43.97 179 ARG A C 1
ATOM 1444 O O . ARG A 1 179 ? -8.176 30.317 7.328 1.00 43.97 179 ARG A O 1
ATOM 1451 N N . ALA A 1 180 ? -8.242 31.648 5.517 1.00 37.50 180 ALA A N 1
ATOM 1452 C CA . ALA A 1 180 ? -8.037 32.922 6.219 1.00 37.50 180 ALA A CA 1
ATOM 1453 C C . ALA A 1 180 ? -9.306 33.798 6.347 1.00 37.50 180 ALA A C 1
ATOM 1455 O O . ALA A 1 180 ? -9.196 34.990 6.639 1.00 37.50 180 ALA A O 1
ATOM 1456 N N . ARG A 1 181 ? -10.509 33.236 6.165 1.00 32.88 181 ARG A N 1
ATOM 1457 C CA . ARG A 1 181 ? -11.784 33.888 6.512 1.00 32.88 181 ARG A CA 1
ATOM 1458 C C . ARG A 1 181 ? -12.720 32.937 7.233 1.00 32.88 181 ARG A C 1
ATOM 1460 O O . ARG A 1 181 ? -12.765 31.758 6.823 1.00 32.88 181 ARG A O 1
#